Protein AF-B8CB94-F1 (afdb_monomer)

Sequence (56 aa):
CRTCKGINPVFTRIAREYEGELMFAKADATGSVGKALGRQLGVIAVPSFVLFKDGV

Nearest PDB structures (foldseek):
  3die-assembly1_B  TM=9.240E-01  e=5.772E-01  Staphylococcus aur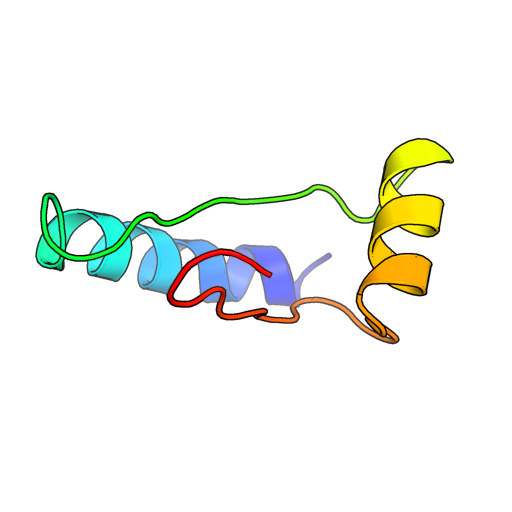eus
  7jzk-assembly2_B  TM=2.952E-01  e=7.092E+00  Plasmodium falciparum NF54

Mean predicted aligned error: 2.94 Å

Structure (mmCIF, N/CA/C/O backbone):
data_AF-B8CB94-F1
#
_entry.id   AF-B8CB94-F1
#
loop_
_atom_site.group_PDB
_atom_site.id
_atom_site.type_symbol
_atom_site.label_atom_id
_atom_site.label_alt_id
_atom_site.label_comp_id
_atom_site.label_asym_id
_atom_site.label_entity_id
_atom_site.label_seq_id
_atom_site.pdbx_PDB_ins_code
_atom_site.Cartn_x
_atom_site.Cartn_y
_atom_site.Cartn_z
_atom_site.occupancy
_atom_site.B_iso_or_equiv
_atom_site.auth_seq_id
_atom_site.auth_comp_id
_atom_site.auth_asym_id
_atom_site.auth_atom_id
_atom_site.pdbx_PDB_model_num
ATOM 1 N N . CYS A 1 1 ? 10.195 4.292 -4.530 1.00 89.44 1 CYS A N 1
ATOM 2 C CA . CYS A 1 1 ? 8.987 4.983 -5.031 1.00 89.44 1 CYS A CA 1
ATOM 3 C C . CYS A 1 1 ? 8.846 6.361 -4.370 1.00 89.44 1 CYS A C 1
ATOM 5 O O . CYS A 1 1 ? 8.748 6.413 -3.148 1.00 89.44 1 CYS A O 1
ATOM 7 N N . ARG A 1 2 ? 8.872 7.469 -5.135 1.00 95.25 2 ARG A N 1
ATOM 8 C CA . ARG A 1 2 ? 8.740 8.844 -4.593 1.00 95.25 2 ARG A CA 1
ATOM 9 C C . ARG A 1 2 ? 7.305 9.136 -4.139 1.00 95.25 2 ARG A C 1
ATOM 11 O O . ARG A 1 2 ? 7.101 9.532 -2.999 1.00 95.25 2 ARG A O 1
ATOM 18 N N . THR A 1 3 ? 6.324 8.835 -4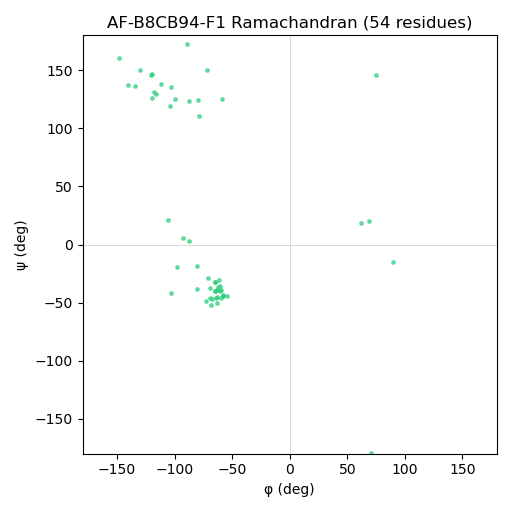.986 1.00 95.56 3 THR A N 1
ATOM 19 C CA . THR A 1 3 ? 4.892 9.043 -4.712 1.00 95.56 3 THR A CA 1
ATOM 20 C C . THR A 1 3 ? 4.414 8.270 -3.478 1.00 95.56 3 THR A C 1
ATOM 22 O O . THR A 1 3 ? 3.706 8.814 -2.640 1.00 95.56 3 THR A O 1
ATOM 25 N N . CYS A 1 4 ? 4.900 7.039 -3.288 1.00 95.81 4 CYS A N 1
ATOM 26 C CA . CYS A 1 4 ? 4.599 6.218 -2.112 1.00 95.81 4 CYS A CA 1
ATOM 27 C C . CYS A 1 4 ? 5.092 6.859 -0.804 1.00 95.81 4 CYS A C 1
ATOM 29 O O . CYS A 1 4 ? 4.424 6.756 0.219 1.00 95.81 4 CYS A O 1
ATOM 31 N N . LYS A 1 5 ? 6.251 7.539 -0.824 1.00 96.19 5 LYS A N 1
ATOM 32 C CA . LYS A 1 5 ? 6.742 8.289 0.344 1.00 96.19 5 LYS A CA 1
ATOM 33 C C . LYS A 1 5 ? 5.876 9.522 0.613 1.00 96.19 5 LYS A C 1
ATOM 35 O O . LYS A 1 5 ? 5.619 9.817 1.772 1.00 96.19 5 LYS A O 1
ATOM 40 N N . GLY A 1 6 ? 5.407 10.194 -0.441 1.00 97.50 6 GLY A N 1
ATOM 41 C CA . GLY A 1 6 ? 4.552 11.380 -0.335 1.00 97.50 6 GLY A CA 1
ATOM 42 C C . GLY A 1 6 ? 3.184 11.102 0.292 1.00 97.50 6 GLY A C 1
ATOM 43 O O . GLY A 1 6 ? 2.732 11.887 1.115 1.00 97.50 6 GLY A O 1
ATOM 44 N N . ILE A 1 7 ? 2.547 9.971 -0.036 1.00 96.81 7 ILE A N 1
ATOM 45 C CA . ILE A 1 7 ? 1.225 9.622 0.519 1.00 96.81 7 ILE A CA 1
ATOM 46 C C . ILE A 1 7 ? 1.293 9.014 1.928 1.00 96.81 7 ILE A C 1
ATOM 48 O O . ILE A 1 7 ? 0.300 9.005 2.653 1.00 96.81 7 ILE A O 1
ATOM 52 N N . ASN A 1 8 ? 2.465 8.518 2.339 1.00 96.50 8 ASN A N 1
ATOM 53 C CA . ASN A 1 8 ? 2.628 7.786 3.593 1.00 96.50 8 ASN A CA 1
ATOM 54 C C . ASN A 1 8 ? 2.134 8.547 4.842 1.00 96.50 8 ASN A C 1
ATOM 56 O O . ASN A 1 8 ? 1.434 7.918 5.629 1.00 96.50 8 ASN A O 1
ATOM 60 N N . PRO A 1 9 ? 2.411 9.857 5.033 1.00 97.75 9 PRO A N 1
ATOM 61 C CA . PRO A 1 9 ? 1.921 10.590 6.202 1.00 97.75 9 PRO A CA 1
ATOM 62 C C . PRO A 1 9 ? 0.392 10.623 6.288 1.00 97.75 9 PRO A C 1
ATOM 64 O O . PRO A 1 9 ? -0.170 10.443 7.367 1.00 97.75 9 PRO A O 1
ATOM 67 N N . VAL A 1 10 ? -0.283 10.797 5.146 1.00 97.69 10 VAL A N 1
ATOM 68 C CA . VAL A 1 10 ? -1.750 10.803 5.071 1.00 97.69 10 VAL A CA 1
ATOM 69 C C . VAL A 1 10 ? -2.297 9.416 5.384 1.00 97.69 10 VAL A C 1
ATOM 71 O O . VAL A 1 10 ? -3.176 9.303 6.230 1.00 97.69 10 VAL A O 1
ATOM 74 N N . PHE A 1 11 ? -1.726 8.368 4.779 1.00 97.31 11 PHE A N 1
ATOM 75 C CA . PHE A 1 11 ? -2.118 6.979 5.034 1.00 97.31 11 PHE A CA 1
ATOM 76 C C . PHE A 1 11 ? -1.983 6.600 6.516 1.00 97.31 11 PHE A C 1
ATOM 78 O O . PHE A 1 11 ? -2.887 6.007 7.094 1.00 97.31 11 PHE A O 1
ATOM 85 N N . THR A 1 12 ? -0.879 6.979 7.165 1.00 97.19 12 THR A N 1
ATOM 86 C CA . THR A 1 12 ? -0.681 6.694 8.594 1.00 97.19 12 THR A CA 1
ATOM 87 C C . THR A 1 12 ? -1.580 7.523 9.502 1.00 97.19 12 THR A C 1
ATOM 89 O O . THR A 1 12 ? -1.900 7.073 10.596 1.00 97.19 12 THR A O 1
ATOM 92 N N . ARG A 1 13 ? -1.974 8.731 9.077 1.00 98.25 13 ARG A N 1
ATOM 93 C CA . ARG A 1 13 ? -2.902 9.573 9.837 1.00 98.25 13 ARG A CA 1
ATOM 94 C C . ARG A 1 13 ? -4.297 8.948 9.852 1.00 98.25 13 ARG A C 1
ATOM 96 O O . ARG A 1 13 ? -4.822 8.708 10.930 1.00 98.25 13 ARG A O 1
ATOM 103 N N . ILE A 1 14 ? -4.838 8.603 8.684 1.00 97.31 14 ILE A N 1
ATOM 104 C CA . ILE A 1 14 ? -6.168 7.978 8.592 1.00 97.31 14 ILE A CA 1
ATOM 105 C C . ILE A 1 14 ? -6.201 6.591 9.247 1.00 97.31 14 ILE A C 1
ATOM 107 O O . ILE A 1 14 ? -7.196 6.239 9.863 1.00 97.31 14 ILE A O 1
ATOM 111 N N . ALA A 1 15 ? -5.097 5.836 9.208 1.00 97.62 15 ALA A N 1
ATOM 112 C CA . ALA A 1 15 ? -5.012 4.550 9.898 1.00 97.62 15 ALA A CA 1
ATOM 113 C C . ALA A 1 15 ? -5.190 4.667 11.421 1.00 97.62 15 ALA A C 1
ATOM 115 O O . ALA A 1 15 ? -5.695 3.740 12.041 1.00 97.62 15 ALA A O 1
ATOM 116 N N . ARG A 1 16 ? -4.781 5.797 12.015 1.00 97.56 16 ARG A N 1
ATOM 117 C CA . ARG A 1 16 ? -5.002 6.096 13.439 1.00 97.56 16 ARG A CA 1
ATOM 118 C C . ARG A 1 16 ? -6.410 6.620 13.700 1.00 97.56 16 ARG A C 1
ATOM 120 O O . ARG A 1 16 ? -6.994 6.296 14.719 1.00 97.56 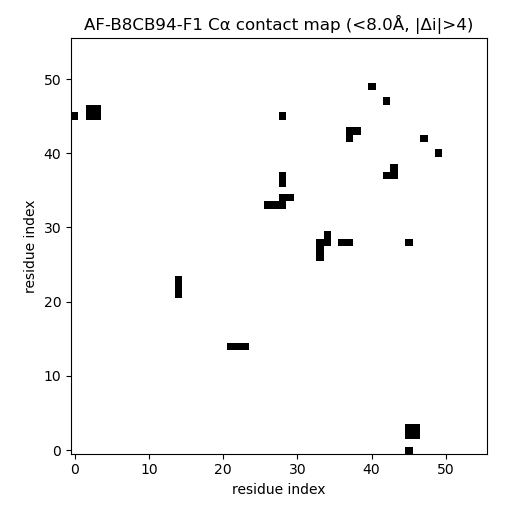16 ARG A O 1
ATOM 127 N N . GLU A 1 17 ? -6.941 7.442 12.796 1.00 98.12 17 GLU A N 1
ATOM 128 C CA . GLU A 1 17 ? -8.293 8.004 12.929 1.00 98.12 17 GLU A CA 1
ATOM 129 C C . GLU A 1 17 ? -9.381 6.918 12.877 1.00 98.12 17 GLU A C 1
ATOM 131 O O . GLU A 1 17 ? -10.391 7.056 13.553 1.00 98.12 17 GLU A O 1
ATOM 136 N N . TYR A 1 18 ? -9.157 5.839 12.120 1.00 97.19 18 TYR A N 1
ATOM 137 C CA . TYR A 1 18 ? -10.097 4.723 11.934 1.00 97.19 18 TYR A CA 1
ATOM 138 C C . TYR A 1 18 ? -9.692 3.451 12.704 1.00 97.19 18 TYR A C 1
ATOM 140 O O . TYR A 1 18 ? -10.085 2.337 12.338 1.00 97.19 18 TYR A O 1
ATOM 148 N N . GLU A 1 19 ? -8.864 3.587 13.741 1.00 95.38 19 GLU A N 1
ATOM 149 C CA . GLU A 1 19 ? -8.428 2.453 14.557 1.00 95.38 19 GLU A CA 1
ATOM 150 C C . GLU A 1 19 ? -9.641 1.742 15.187 1.00 95.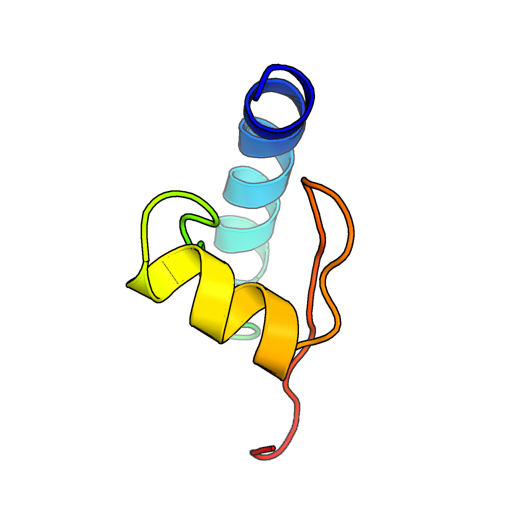38 19 GLU A C 1
ATOM 152 O O . GLU A 1 19 ? -10.470 2.359 15.847 1.00 95.38 19 GLU A O 1
ATOM 157 N N . GLY A 1 20 ? -9.759 0.431 14.954 1.00 94.25 20 GLY A N 1
ATOM 158 C CA . GLY A 1 20 ? -10.900 -0.379 15.402 1.00 94.25 20 GLY A CA 1
ATOM 159 C C . GLY A 1 20 ? -12.072 -0.461 14.413 1.00 94.25 20 GLY A C 1
ATOM 160 O O . GLY A 1 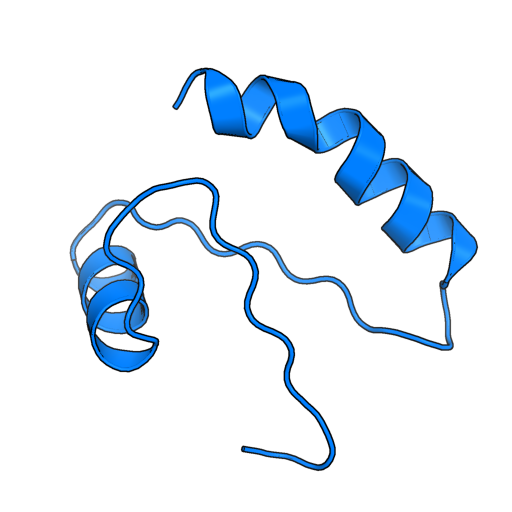20 ? -12.887 -1.371 14.541 1.00 94.25 20 GLY A O 1
ATOM 161 N N . GLU A 1 21 ? -12.126 0.406 13.397 1.00 95.19 21 GLU A N 1
ATOM 162 C CA . GLU A 1 21 ? -13.165 0.388 12.352 1.00 95.19 21 GLU A CA 1
ATOM 163 C C . GLU A 1 21 ? -12.660 -0.207 11.032 1.00 95.19 21 GLU A C 1
ATOM 165 O O . GLU A 1 21 ? -13.355 -0.989 10.382 1.00 95.19 21 GLU A O 1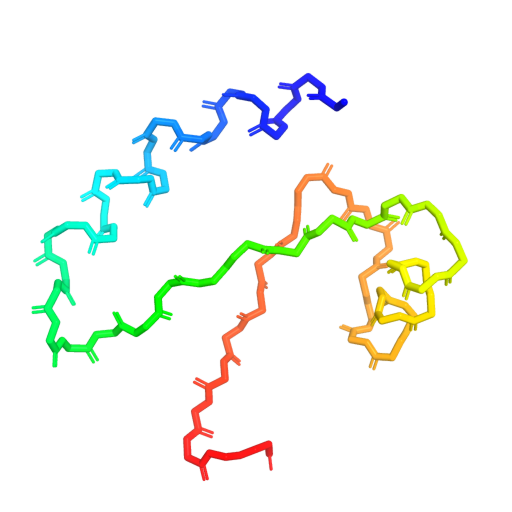
ATOM 170 N N . LEU A 1 22 ? -11.435 0.150 10.629 1.00 95.00 22 LEU A N 1
ATOM 171 C CA . LEU A 1 22 ? -10.817 -0.303 9.384 1.00 95.00 22 LEU A CA 1
ATOM 172 C C . LEU A 1 22 ? -9.376 -0.751 9.622 1.00 95.00 22 LEU A C 1
ATOM 174 O O . LEU A 1 22 ? -8.584 -0.077 10.279 1.00 95.00 22 LEU A O 1
ATOM 178 N N . MET A 1 23 ? -9.006 -1.884 9.022 1.00 94.25 23 MET A N 1
ATOM 179 C CA . MET A 1 23 ? -7.627 -2.362 9.035 1.00 94.25 23 MET A CA 1
ATOM 180 C C . MET A 1 23 ? -6.843 -1.761 7.868 1.00 94.25 23 MET A C 1
ATOM 182 O O . MET A 1 23 ? -7.182 -1.957 6.701 1.00 94.25 23 MET A O 1
ATOM 186 N N . PHE A 1 24 ? -5.738 -1.088 8.183 1.00 96.81 24 PHE A N 1
ATOM 187 C CA . PHE A 1 24 ? -4.815 -0.542 7.193 1.00 96.81 24 PHE A CA 1
ATOM 188 C C . PHE A 1 24 ? -3.563 -1.413 7.104 1.00 96.81 24 PHE A C 1
ATOM 190 O O . PHE A 1 24 ? -2.812 -1.542 8.069 1.00 96.81 24 PHE A O 1
ATOM 197 N N . ALA A 1 25 ? -3.305 -1.975 5.923 1.00 95.12 25 ALA A N 1
ATOM 198 C CA . ALA A 1 25 ? -2.123 -2.787 5.649 1.00 95.12 25 ALA A CA 1
ATOM 199 C C . ALA A 1 25 ? -1.271 -2.166 4.537 1.00 95.12 25 ALA A C 1
ATOM 201 O O . ALA A 1 25 ? -1.780 -1.554 3.597 1.00 95.12 25 ALA A O 1
ATOM 202 N N . LYS A 1 26 ? 0.050 -2.341 4.635 1.00 95.44 26 LYS A N 1
ATOM 203 C CA . LYS A 1 26 ? 1.006 -1.940 3.597 1.00 95.44 26 LYS A CA 1
ATOM 204 C C . LYS A 1 26 ? 1.687 -3.180 3.044 1.00 95.44 26 LYS A C 1
ATOM 206 O O . LYS A 1 26 ? 2.248 -3.957 3.807 1.00 95.44 26 LYS A O 1
ATOM 211 N N . ALA A 1 27 ? 1.694 -3.311 1.725 1.00 94.69 27 ALA A N 1
ATOM 212 C CA . ALA A 1 27 ? 2.444 -4.343 1.025 1.00 94.69 27 ALA A CA 1
ATOM 213 C C . ALA A 1 27 ? 3.588 -3.708 0.227 1.00 94.69 27 ALA A C 1
ATOM 215 O O . ALA A 1 27 ? 3.406 -2.668 -0.413 1.00 94.69 27 ALA A O 1
ATOM 216 N N . ASP A 1 28 ? 4.766 -4.332 0.260 1.00 94.44 28 ASP A N 1
ATOM 217 C CA . ASP A 1 28 ? 5.838 -3.993 -0.669 1.00 94.44 28 ASP A CA 1
ATOM 218 C C . ASP A 1 28 ? 5.566 -4.661 -2.024 1.00 94.44 28 ASP A C 1
ATOM 220 O O . ASP A 1 28 ? 5.391 -5.874 -2.109 1.00 94.44 28 ASP A O 1
ATOM 224 N N . ALA A 1 29 ? 5.527 -3.857 -3.086 1.00 94.62 29 ALA A N 1
ATOM 225 C CA . ALA A 1 29 ? 5.331 -4.319 -4.458 1.00 94.62 29 ALA A CA 1
ATOM 226 C C . ALA A 1 29 ? 6.653 -4.698 -5.158 1.00 94.62 29 ALA A C 1
ATOM 228 O O . ALA A 1 29 ? 6.657 -5.010 -6.353 1.00 94.62 29 ALA A O 1
ATOM 229 N N . THR A 1 30 ? 7.791 -4.631 -4.458 1.00 93.12 30 THR A N 1
ATOM 230 C CA . THR A 1 30 ? 9.090 -5.068 -4.984 1.00 93.12 30 THR A CA 1
ATOM 231 C C . THR A 1 30 ? 9.366 -6.556 -4.714 1.00 93.12 30 THR A C 1
ATOM 233 O O . THR A 1 30 ? 8.593 -7.252 -4.059 1.00 93.12 30 THR A O 1
ATOM 236 N N . GLY A 1 31 ? 10.451 -7.087 -5.289 1.00 95.44 31 GLY A N 1
ATOM 237 C CA . GLY A 1 31 ? 10.795 -8.511 -5.178 1.00 95.44 31 GLY A CA 1
ATOM 238 C C . GLY A 1 31 ? 9.863 -9.448 -5.960 1.00 95.44 31 GLY A C 1
ATOM 239 O O . GLY A 1 31 ? 8.951 -9.014 -6.661 1.00 95.44 31 GLY A O 1
ATOM 240 N N . SER A 1 32 ? 10.121 -10.756 -5.891 1.00 96.00 32 SER A N 1
ATOM 241 C CA . SER A 1 32 ? 9.303 -11.781 -6.563 1.00 96.00 32 SER A CA 1
ATOM 242 C C . SER A 1 32 ? 7.919 -11.919 -5.922 1.00 96.00 32 SER A C 1
ATOM 244 O O . SER A 1 32 ? 6.916 -11.913 -6.632 1.00 96.00 32 SER A O 1
ATOM 246 N N . VAL A 1 33 ? 7.868 -11.972 -4.588 1.00 96.62 33 VAL A N 1
ATOM 247 C CA . VAL A 1 33 ? 6.632 -12.104 -3.800 1.00 96.62 33 VAL A CA 1
ATOM 248 C C . VAL A 1 33 ? 5.715 -10.895 -3.995 1.00 96.62 33 VAL A C 1
ATOM 250 O O . VAL A 1 33 ? 4.550 -11.063 -4.350 1.00 96.62 33 VAL A O 1
ATOM 253 N N . GLY A 1 34 ? 6.243 -9.674 -3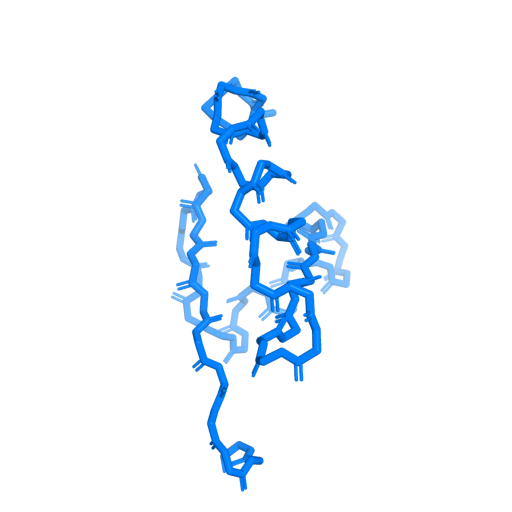.852 1.00 95.12 34 GLY A N 1
ATOM 254 C CA . GLY A 1 34 ? 5.460 -8.447 -4.019 1.00 95.12 34 GLY A CA 1
ATOM 255 C C . GLY A 1 34 ? 4.922 -8.273 -5.440 1.00 95.12 34 GLY A C 1
ATOM 256 O O . GLY A 1 34 ? 3.764 -7.901 -5.624 1.00 95.12 34 GLY A O 1
ATOM 257 N N . LYS A 1 35 ? 5.717 -8.625 -6.461 1.00 95.50 35 LYS A N 1
ATOM 258 C CA . LYS A 1 35 ? 5.255 -8.630 -7.860 1.00 95.50 35 LYS A CA 1
ATOM 259 C C . LYS A 1 35 ? 4.156 -9.664 -8.111 1.00 95.50 35 LYS A C 1
ATOM 261 O O . LYS A 1 35 ? 3.228 -9.368 -8.860 1.00 95.50 35 LYS A O 1
ATOM 266 N N . ALA A 1 36 ? 4.254 -10.859 -7.524 1.00 96.94 36 ALA A N 1
ATOM 267 C CA . ALA A 1 36 ? 3.221 -11.887 -7.648 1.00 96.94 36 ALA A CA 1
ATOM 268 C C . ALA A 1 36 ? 1.902 -11.429 -7.006 1.00 96.94 36 ALA A C 1
ATOM 270 O O . ALA A 1 36 ? 0.861 -11.489 -7.659 1.00 96.94 36 ALA A O 1
ATOM 271 N N . LEU A 1 37 ? 1.969 -10.870 -5.793 1.00 95.62 37 LEU A N 1
ATOM 272 C CA . LEU A 1 37 ? 0.813 -10.283 -5.112 1.00 95.62 37 LEU A CA 1
ATOM 273 C C . LEU A 1 37 ? 0.196 -9.137 -5.927 1.00 95.62 37 LEU A C 1
ATOM 275 O O . LEU A 1 37 ? -1.013 -9.104 -6.129 1.00 95.62 37 LEU A O 1
ATOM 279 N N . GLY A 1 38 ? 1.024 -8.225 -6.445 1.00 95.88 38 GLY A N 1
ATOM 280 C CA . GLY A 1 38 ? 0.562 -7.119 -7.284 1.00 95.88 38 GLY A CA 1
ATOM 281 C C . GLY A 1 38 ? -0.195 -7.602 -8.522 1.00 95.88 38 GLY A C 1
ATOM 282 O O . GLY A 1 38 ? -1.268 -7.088 -8.815 1.00 95.88 38 GLY A O 1
ATOM 283 N N . ARG A 1 39 ? 0.301 -8.645 -9.202 1.00 95.88 39 ARG A N 1
ATOM 284 C CA . ARG A 1 39 ? -0.409 -9.269 -10.333 1.00 95.88 39 ARG A CA 1
ATOM 285 C C . ARG A 1 39 ? -1.738 -9.888 -9.907 1.00 95.88 39 ARG A C 1
ATOM 287 O O . ARG A 1 39 ? -2.732 -9.670 -10.589 1.00 95.88 39 ARG A O 1
ATOM 294 N N . GLN A 1 40 ? -1.759 -10.620 -8.792 1.00 95.31 40 GLN A N 1
ATOM 295 C CA . GLN A 1 40 ? -2.975 -11.247 -8.265 1.00 95.31 40 GLN A CA 1
ATOM 296 C C . GLN A 1 40 ? -4.059 -10.212 -7.924 1.00 95.31 40 GLN A C 1
ATOM 298 O O . GLN A 1 40 ? -5.237 -10.472 -8.137 1.00 95.31 40 GLN A O 1
ATOM 303 N N . LEU A 1 41 ? -3.661 -9.035 -7.437 1.00 95.12 41 LEU A N 1
ATOM 304 C CA . LEU A 1 41 ? -4.566 -7.942 -7.070 1.00 95.12 41 LEU A CA 1
ATOM 305 C C . LEU A 1 41 ? -4.819 -6.931 -8.207 1.00 95.12 41 LEU A C 1
ATOM 307 O O . LEU A 1 41 ? -5.435 -5.896 -7.970 1.00 95.12 41 LEU A O 1
ATOM 311 N N . GLY A 1 42 ? -4.320 -7.176 -9.425 1.00 95.62 42 GLY A N 1
ATOM 312 C CA . GLY A 1 42 ? -4.500 -6.261 -10.562 1.00 95.62 42 GLY A CA 1
ATOM 313 C C . GLY A 1 42 ? -3.755 -4.921 -10.442 1.00 95.62 42 GLY A C 1
ATOM 314 O O . GLY A 1 42 ? -4.096 -3.950 -11.117 1.00 95.62 42 GLY A O 1
ATOM 315 N N . VAL A 1 43 ? -2.725 -4.840 -9.599 1.00 95.50 43 VAL A N 1
ATOM 316 C CA . VAL A 1 43 ? -1.917 -3.632 -9.394 1.00 95.50 43 VAL A CA 1
ATOM 317 C C . VAL A 1 43 ? -0.913 -3.463 -10.537 1.00 95.50 43 VAL A C 1
ATOM 319 O O . VAL A 1 43 ? 0.074 -4.193 -10.634 1.00 95.50 43 VAL A O 1
ATOM 322 N N . ILE A 1 44 ? -1.137 -2.448 -11.376 1.00 93.75 44 ILE A N 1
ATOM 323 C CA . ILE A 1 44 ? -0.266 -2.106 -12.518 1.00 93.75 44 ILE A CA 1
ATOM 324 C C . ILE A 1 44 ? 0.731 -0.971 -12.223 1.00 93.75 44 ILE A C 1
ATOM 326 O O . ILE A 1 44 ? 1.730 -0.828 -12.926 1.00 93.75 44 ILE A O 1
ATOM 330 N N . ALA A 1 45 ? 0.483 -0.167 -11.184 1.00 94.75 45 ALA A N 1
ATOM 331 C CA . ALA A 1 45 ? 1.318 0.969 -10.796 1.00 94.75 45 ALA A CA 1
ATOM 332 C C . ALA A 1 45 ? 1.292 1.199 -9.276 1.00 94.75 45 ALA A C 1
ATOM 334 O O . ALA A 1 45 ? 0.383 0.751 -8.580 1.00 94.75 45 ALA A O 1
ATOM 335 N N . VAL A 1 46 ? 2.289 1.916 -8.747 1.00 95.00 46 VAL A N 1
ATOM 336 C CA . VAL A 1 46 ? 2.377 2.262 -7.318 1.00 95.00 46 VAL A CA 1
ATOM 337 C C . VAL A 1 46 ? 2.394 3.781 -7.092 1.00 95.00 46 VAL A C 1
ATOM 339 O O . VAL A 1 46 ? 3.032 4.498 -7.867 1.00 95.00 46 VAL A O 1
ATOM 342 N N . PRO A 1 47 ? 1.796 4.282 -5.991 1.00 96.12 47 PRO A N 1
ATOM 343 C CA . PRO A 1 47 ? 0.983 3.538 -5.024 1.00 96.12 47 PRO A CA 1
ATOM 344 C C . PRO A 1 47 ? -0.382 3.139 -5.613 1.00 96.12 47 PRO A C 1
ATOM 346 O O . PRO A 1 47 ? -0.921 3.850 -6.452 1.00 96.12 47 PRO A O 1
ATOM 349 N N . SER A 1 48 ? -0.927 2.017 -5.149 1.00 96.44 48 SER A N 1
ATOM 350 C CA . SER A 1 48 ? -2.303 1.579 -5.407 1.00 96.44 48 SER A CA 1
ATOM 351 C C . SER A 1 48 ? -2.955 1.215 -4.078 1.00 96.44 48 SER A C 1
ATOM 353 O O . SER A 1 48 ? -2.259 0.779 -3.158 1.00 96.44 48 SER A O 1
ATOM 355 N N . PHE A 1 49 ? -4.270 1.389 -3.982 1.00 95.88 49 PHE A N 1
ATOM 356 C CA . PHE A 1 49 ? -5.055 1.030 -2.804 1.00 95.88 49 PHE A CA 1
ATOM 357 C C . PHE A 1 49 ? -6.068 -0.044 -3.185 1.00 95.88 49 PHE A C 1
ATOM 359 O O . PHE A 1 49 ? -6.768 0.097 -4.183 1.00 95.88 49 PHE A O 1
ATOM 366 N N . VAL A 1 50 ? -6.125 -1.107 -2.388 1.00 94.81 50 VAL A N 1
ATOM 367 C CA . VAL A 1 50 ? -7.073 -2.213 -2.543 1.00 94.81 50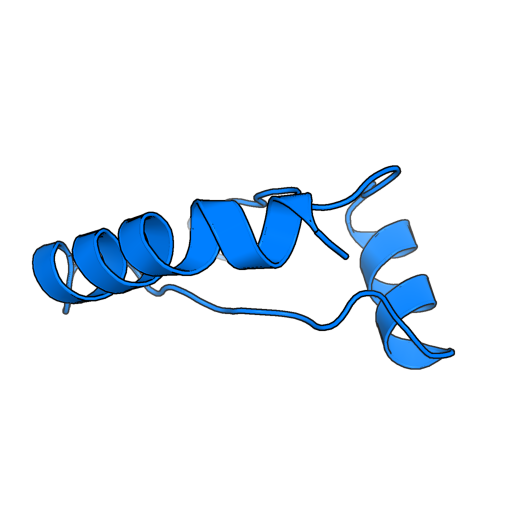 VAL A CA 1
ATOM 368 C C . VAL A 1 50 ? -7.894 -2.274 -1.263 1.00 94.81 50 VAL A C 1
ATOM 370 O O . VAL A 1 50 ? -7.320 -2.321 -0.175 1.00 94.81 50 VAL A O 1
ATOM 373 N N . LEU A 1 51 ? -9.219 -2.231 -1.395 1.00 94.12 51 LEU A N 1
ATOM 374 C CA . LEU A 1 51 ? -10.147 -2.375 -0.278 1.00 94.12 51 LEU A CA 1
ATOM 375 C C . LEU A 1 51 ? -10.665 -3.811 -0.254 1.00 94.12 51 LEU A C 1
ATOM 377 O O . LEU A 1 51 ? -11.207 -4.286 -1.248 1.00 94.12 51 LEU A O 1
ATOM 381 N N . PHE A 1 52 ? -10.516 -4.470 0.889 1.00 94.06 52 PHE A N 1
ATOM 382 C CA . PHE A 1 52 ? -11.123 -5.768 1.161 1.00 94.06 52 PHE A CA 1
ATOM 383 C C . PHE A 1 52 ? -12.332 -5.555 2.070 1.00 94.06 52 PHE A C 1
ATOM 385 O O . PHE A 1 52 ? -12.246 -4.796 3.037 1.00 94.06 52 PHE A O 1
ATOM 392 N N . LYS A 1 53 ? -13.448 -6.218 1.772 1.00 92.88 53 LYS A N 1
ATOM 393 C CA . LYS A 1 53 ? -14.673 -6.171 2.572 1.00 92.88 53 LYS A CA 1
ATOM 394 C C . LYS A 1 53 ? -15.276 -7.574 2.619 1.00 92.88 53 LYS A C 1
ATOM 396 O O . LYS A 1 53 ? -15.289 -8.229 1.593 1.00 92.88 53 LYS A O 1
ATOM 401 N N . ASP A 1 54 ? -15.741 -7.999 3.794 1.00 89.81 54 ASP A N 1
ATOM 402 C CA . ASP A 1 54 ? -16.443 -9.275 4.033 1.00 89.81 54 ASP A CA 1
ATOM 403 C C . ASP A 1 54 ? -15.643 -10.568 3.733 1.00 89.81 54 ASP A C 1
ATOM 405 O O . ASP A 1 54 ? -16.216 -11.651 3.647 1.00 89.81 54 ASP A O 1
ATOM 409 N N . GLY A 1 55 ? -14.306 -10.485 3.657 1.00 74.50 55 GLY A N 1
ATOM 410 C CA . GLY A 1 55 ? -13.479 -11.561 3.091 1.00 74.50 55 GLY A CA 1
ATOM 411 C C . GLY A 1 55 ? -13.598 -11.557 1.564 1.00 74.50 55 GLY A C 1
ATOM 412 O O . GLY A 1 55 ? -14.626 -11.144 1.055 1.00 74.50 55 GLY A O 1
ATOM 413 N N . VAL A 1 56 ? -12.512 -11.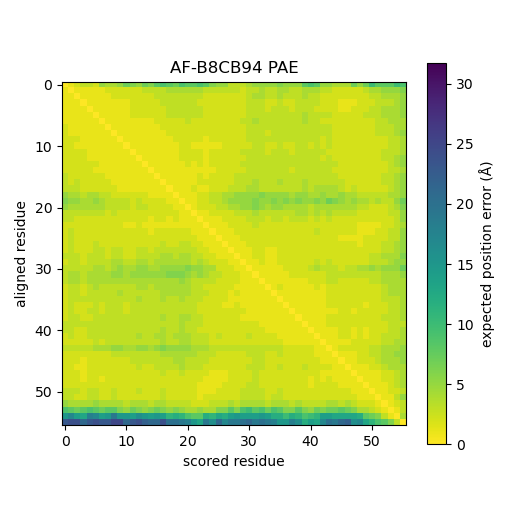903 0.858 1.00 56.41 56 VAL A N 1
ATOM 414 C CA . VAL A 1 56 ? -12.354 -11.727 -0.609 1.00 56.41 56 VAL A CA 1
ATOM 415 C C . VAL A 1 56 ? -13.657 -11.831 -1.402 1.00 56.41 56 VAL A C 1
ATOM 417 O O . VAL A 1 56 ? -14.292 -12.907 -1.328 1.00 56.41 56 VAL A O 1
#

Secondary structure (DSSP, 8-state):
-HHHHHHHHHHHHHHHHTTTT---------HHHHHHHHHHTT--SSS------S--

Radius of gyration: 12.37 Å; Cα contacts (8 Å, |Δi|>4): 21; chains: 1; bounding box: 27×24×28 Å

pLDDT: mean 94.47, std 6.07, range [56.41, 98.25]

Foldseek 3Di:
DVVQVVCVVVLVVVCVVCPPNDDDDDADCDDPVNVVVCVVQVNPDPPDDDDDDPHD

Solvent-accessible surface area (backbone atoms only — not comparable to full-atom values): 3768 Å² total; per-residue (Å²): 116,70,64,46,61,69,48,43,65,60,55,58,49,52,42,60,76,35,61,96,78,53,90,78,85,86,80,67,64,58,71,72,68,19,42,51,51,28,57,76,71,70,52,88,61,82,73,74,87,85,88,83,65,96,63,133

InterPro domains:
  IPR013766 Thioredoxin domain [PF00085] (1-55)
  IPR036249 Thioredoxin-like superfamily [SSF52833] (1-55)

Organism: Thalassiosira pseudonana (NCBI:txid35128)